Protein AF-A0A953SLM6-F1 (afdb_monomer_lite)

Structure (mmCIF, N/CA/C/O backbone):
data_AF-A0A953SLM6-F1
#
_entry.id   AF-A0A953SLM6-F1
#
loop_
_atom_site.group_PDB
_atom_site.id
_atom_site.type_symbol
_atom_site.label_atom_id
_atom_site.label_alt_id
_atom_site.label_comp_id
_atom_site.label_asym_id
_atom_site.label_entity_id
_atom_site.label_seq_id
_atom_site.pdbx_PDB_ins_code
_atom_site.Cartn_x
_atom_site.Cartn_y
_atom_site.Cartn_z
_atom_site.occupancy
_atom_site.B_iso_or_equiv
_atom_site.auth_seq_id
_atom_site.auth_comp_id
_atom_site.auth_asym_id
_atom_site.auth_atom_id
_atom_site.pdbx_PDB_model_num
ATOM 1 N N . MET A 1 1 ? -4.561 -62.935 -10.285 1.00 52.09 1 MET A N 1
ATOM 2 C CA . MET A 1 1 ? -4.162 -61.514 -10.257 1.00 52.09 1 MET A CA 1
ATOM 3 C C . MET A 1 1 ? -2.708 -61.439 -10.688 1.00 52.09 1 MET A C 1
ATOM 5 O O . MET A 1 1 ? -1.918 -62.121 -10.050 1.00 52.09 1 MET A O 1
ATOM 9 N N . PRO A 1 2 ? -2.348 -60.737 -11.772 1.00 56.44 2 PRO A N 1
ATOM 10 C CA . PRO A 1 2 ? -0.958 -60.409 -12.043 1.00 56.44 2 PRO A CA 1
ATOM 11 C C . PRO A 1 2 ? -0.657 -58.991 -11.540 1.00 56.44 2 PRO A C 1
ATOM 13 O O . PRO A 1 2 ? -1.295 -58.030 -11.967 1.00 56.44 2 PRO A O 1
ATOM 16 N N . ASP A 1 3 ? 0.308 -58.879 -10.631 1.00 56.69 3 ASP A N 1
ATOM 17 C CA . ASP A 1 3 ? 0.883 -57.605 -10.206 1.00 56.69 3 ASP A CA 1
ATOM 18 C C . ASP A 1 3 ? 1.765 -57.056 -11.334 1.00 56.69 3 ASP A C 1
ATOM 20 O O . ASP A 1 3 ? 2.885 -57.513 -11.559 1.00 56.69 3 ASP A O 1
ATOM 24 N N . THR A 1 4 ? 1.257 -56.081 -12.084 1.00 63.78 4 THR A N 1
ATOM 25 C CA . THR A 1 4 ? 2.083 -55.266 -12.983 1.00 63.78 4 THR A CA 1
ATOM 26 C C . THR A 1 4 ? 2.923 -54.287 -12.160 1.00 63.78 4 THR A C 1
ATOM 28 O O . THR A 1 4 ? 2.341 -53.479 -11.430 1.00 63.78 4 THR A O 1
ATOM 31 N N . PRO A 1 5 ? 4.265 -54.288 -12.273 1.00 63.72 5 PRO A N 1
ATOM 32 C CA . PRO A 1 5 ? 5.087 -53.289 -11.607 1.00 63.72 5 PRO A CA 1
ATOM 33 C C . PRO A 1 5 ? 4.855 -51.925 -12.266 1.00 63.72 5 PRO A C 1
ATOM 35 O O . PRO A 1 5 ? 5.011 -51.768 -13.476 1.00 63.72 5 PRO A O 1
ATOM 38 N N . ILE A 1 6 ? 4.475 -50.930 -11.464 1.00 65.75 6 ILE A N 1
ATOM 39 C CA . ILE A 1 6 ? 4.346 -49.537 -11.899 1.00 65.75 6 ILE A CA 1
ATOM 40 C C . ILE A 1 6 ? 5.754 -49.034 -12.229 1.00 65.75 6 ILE A C 1
ATOM 42 O O . ILE A 1 6 ? 6.531 -48.695 -11.338 1.00 65.75 6 ILE A O 1
ATOM 46 N N . THR A 1 7 ? 6.109 -49.007 -13.511 1.00 61.03 7 THR A N 1
ATOM 47 C CA . THR A 1 7 ? 7.323 -48.338 -13.980 1.00 61.03 7 THR A CA 1
ATOM 48 C C . THR A 1 7 ? 7.086 -46.830 -13.894 1.00 61.03 7 THR A C 1
ATOM 50 O O . THR A 1 7 ? 6.510 -46.223 -14.792 1.00 61.03 7 THR A O 1
ATOM 53 N N . LEU A 1 8 ? 7.473 -46.224 -12.769 1.00 63.09 8 LEU A N 1
ATOM 54 C CA . LEU A 1 8 ? 7.576 -44.772 -12.615 1.00 63.09 8 LEU A CA 1
ATOM 55 C C . LEU A 1 8 ? 8.764 -44.279 -13.448 1.00 63.09 8 LEU A C 1
ATOM 57 O O . LEU A 1 8 ? 9.840 -44.008 -12.921 1.00 63.09 8 LEU A O 1
ATOM 61 N N . ASP A 1 9 ? 8.568 -44.171 -14.761 1.00 61.53 9 ASP A N 1
ATOM 62 C CA . ASP A 1 9 ? 9.479 -43.438 -15.638 1.00 61.53 9 ASP A CA 1
ATOM 63 C C . ASP A 1 9 ? 9.218 -41.934 -15.457 1.00 61.53 9 ASP A C 1
ATOM 65 O O . ASP A 1 9 ? 8.596 -41.250 -16.271 1.00 61.53 9 ASP A O 1
ATOM 69 N N . ALA A 1 10 ? 9.603 -41.425 -14.286 1.00 61.62 10 ALA A N 1
ATOM 70 C CA . ALA A 1 10 ? 9.576 -40.005 -13.980 1.00 61.62 10 ALA A CA 1
ATOM 71 C C . ALA A 1 10 ? 10.802 -39.351 -14.627 1.00 61.62 10 ALA A C 1
ATOM 73 O O . ALA A 1 10 ? 11.767 -38.990 -13.953 1.00 61.62 10 ALA A O 1
ATOM 74 N N . ALA A 1 11 ? 10.770 -39.198 -15.952 1.00 62.06 11 ALA A N 1
ATOM 75 C CA . ALA A 1 11 ? 11.686 -38.292 -16.626 1.00 62.06 11 ALA A CA 1
ATOM 76 C C . ALA A 1 11 ? 11.572 -36.912 -15.944 1.00 62.06 11 ALA A C 1
ATOM 78 O O . ALA A 1 11 ? 10.451 -36.416 -15.781 1.00 62.06 11 ALA A O 1
ATOM 79 N N . PRO A 1 12 ? 12.679 -36.273 -15.516 1.00 59.69 12 PRO A N 1
ATOM 80 C CA . PRO A 1 12 ? 12.597 -34.963 -14.892 1.00 59.69 12 PRO A CA 1
ATOM 81 C C . PRO A 1 12 ? 11.977 -34.003 -15.904 1.00 59.69 12 PRO A C 1
ATOM 83 O O . PRO A 1 12 ? 12.546 -33.740 -16.968 1.00 59.69 12 PRO A O 1
ATOM 86 N N . SER A 1 13 ? 10.788 -33.492 -15.588 1.00 62.56 13 SER A N 1
ATOM 87 C CA . SER A 1 13 ? 10.143 -32.443 -16.364 1.00 62.56 13 SER A CA 1
ATOM 88 C 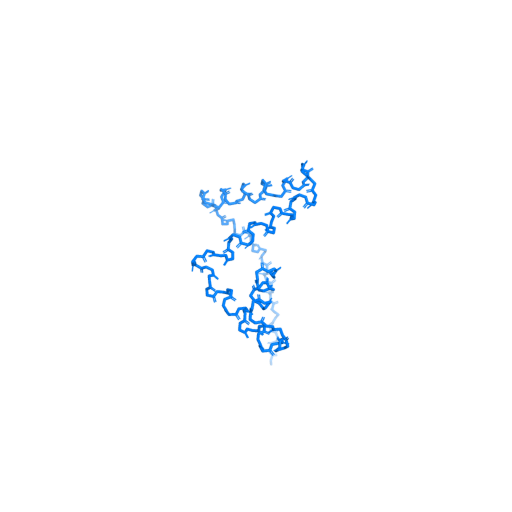C . SER A 1 13 ? 11.096 -31.254 -16.396 1.00 62.56 13 SER A C 1
ATOM 90 O O . SER A 1 13 ? 11.262 -30.567 -15.385 1.00 62.56 13 SER A O 1
ATOM 92 N N . ARG A 1 14 ? 11.774 -31.050 -17.535 1.00 56.00 14 ARG A N 1
ATOM 93 C CA . ARG A 1 14 ? 12.638 -29.886 -17.755 1.00 56.00 14 ARG A CA 1
ATOM 94 C C . ARG A 1 14 ? 11.849 -28.645 -17.340 1.00 56.00 14 ARG A C 1
ATOM 96 O O . ARG A 1 14 ? 10.688 -28.535 -17.751 1.00 56.00 14 ARG A O 1
ATOM 103 N N . PRO A 1 15 ? 12.422 -27.740 -16.524 1.00 57.91 15 PRO A N 1
ATOM 104 C CA . PRO A 1 15 ? 11.719 -26.533 -16.134 1.00 57.91 15 PRO A CA 1
ATOM 105 C C . PRO A 1 15 ? 11.300 -25.829 -17.417 1.00 57.91 15 PRO A C 1
ATOM 107 O O . PRO A 1 15 ? 12.130 -25.526 -18.273 1.00 57.91 15 PRO A O 1
ATOM 110 N N . ARG A 1 16 ? 9.989 -25.665 -17.592 1.00 58.03 16 ARG A N 1
ATOM 111 C CA . ARG A 1 16 ? 9.434 -24.921 -18.713 1.00 58.03 16 ARG A CA 1
ATOM 112 C C . ARG A 1 16 ? 9.928 -23.496 -18.535 1.00 58.03 16 ARG A C 1
ATOM 114 O O . ARG A 1 16 ? 9.398 -22.775 -17.693 1.00 58.03 16 ARG A O 1
ATOM 121 N N . THR A 1 17 ? 10.966 -23.119 -19.273 1.00 58.69 17 THR A N 1
ATOM 122 C CA . THR A 1 17 ? 11.398 -21.731 -19.383 1.00 58.69 17 THR A CA 1
ATOM 123 C C . THR A 1 17 ? 10.225 -21.000 -20.021 1.00 58.69 17 THR A C 1
ATOM 125 O O . THR A 1 17 ? 10.011 -21.069 -21.226 1.00 58.69 17 THR A O 1
ATOM 128 N N . GLN A 1 18 ? 9.347 -20.428 -19.197 1.00 63.12 18 GLN A N 1
ATOM 129 C CA . GLN A 1 18 ? 8.415 -19.432 -19.689 1.00 63.12 18 GLN A CA 1
ATOM 130 C C . GLN A 1 18 ? 9.293 -18.253 -20.060 1.00 63.12 18 GLN A C 1
ATOM 132 O O . GLN A 1 18 ? 9.838 -17.596 -19.173 1.00 63.12 18 GLN A O 1
ATOM 137 N N . ASP A 1 19 ? 9.478 -18.048 -21.360 1.00 58.53 19 ASP A N 1
ATOM 138 C CA . ASP A 1 19 ? 10.116 -16.850 -21.874 1.00 58.53 19 ASP A CA 1
ATOM 139 C C . ASP A 1 19 ? 9.319 -15.662 -21.343 1.00 58.53 19 ASP A C 1
ATOM 141 O O . ASP A 1 19 ? 8.191 -15.382 -21.757 1.00 58.53 19 ASP A O 1
ATOM 145 N N . ALA A 1 20 ? 9.880 -15.019 -20.323 1.00 61.12 20 ALA A N 1
ATOM 146 C CA . ALA A 1 20 ? 9.319 -13.822 -19.753 1.00 61.12 20 ALA A CA 1
ATOM 147 C C . ALA A 1 20 ? 9.317 -12.786 -20.877 1.00 61.12 20 ALA A C 1
ATOM 149 O O . ALA A 1 20 ? 10.372 -12.358 -21.335 1.00 61.12 20 ALA A O 1
ATOM 150 N N . GLY A 1 21 ? 8.138 -12.403 -21.366 1.00 72.44 21 GLY A N 1
ATOM 151 C CA . GLY A 1 21 ? 8.036 -11.325 -22.347 1.00 72.44 21 GLY A CA 1
ATOM 152 C C . GLY A 1 21 ? 8.660 -10.022 -21.814 1.00 72.44 21 GLY A C 1
ATOM 153 O O . GLY A 1 21 ? 9.033 -9.940 -20.641 1.00 72.44 21 GLY A O 1
ATOM 154 N N . PRO A 1 22 ? 8.724 -8.950 -22.618 1.00 71.50 22 PRO A N 1
ATOM 155 C CA . PRO A 1 22 ? 9.333 -7.673 -22.217 1.00 71.50 22 PRO A CA 1
ATOM 156 C C . PRO A 1 22 ? 8.830 -7.140 -20.861 1.00 71.50 22 PRO A C 1
ATOM 158 O O . PRO A 1 22 ? 9.600 -6.609 -20.062 1.00 71.50 22 PRO A O 1
ATOM 161 N N . LEU A 1 23 ? 7.546 -7.365 -20.560 1.00 75.31 23 LEU A N 1
ATOM 162 C CA . LEU A 1 23 ? 6.926 -7.055 -19.269 1.00 75.31 23 LEU A CA 1
ATOM 163 C C . LEU A 1 23 ? 7.487 -7.879 -18.102 1.00 75.31 23 LEU A C 1
ATOM 165 O O . LEU A 1 23 ? 7.645 -7.350 -17.007 1.00 75.31 23 LEU A O 1
ATOM 169 N N . GLY A 1 24 ? 7.805 -9.153 -18.320 1.00 70.81 24 GLY A N 1
ATOM 170 C CA . GLY A 1 24 ? 8.399 -10.017 -17.303 1.00 70.81 24 GLY A CA 1
ATOM 171 C C . GLY A 1 24 ? 9.838 -9.616 -16.970 1.00 70.81 24 GLY A C 1
ATOM 172 O O . GLY A 1 24 ? 10.202 -9.592 -15.797 1.00 70.81 24 GLY A O 1
ATOM 173 N N . TYR A 1 25 ? 10.623 -9.189 -17.964 1.00 76.31 25 TYR A N 1
ATOM 174 C CA . TYR A 1 25 ? 11.952 -8.613 -17.723 1.00 76.31 25 TYR A CA 1
ATOM 175 C C . TYR A 1 25 ? 11.882 -7.278 -16.978 1.00 76.31 25 TYR A C 1
ATOM 177 O O . TYR A 1 25 ? 12.645 -7.062 -16.036 1.00 76.31 25 TYR A O 1
ATOM 185 N N . ALA A 1 26 ? 10.943 -6.403 -17.349 1.00 73.56 26 ALA A N 1
ATOM 186 C CA . ALA A 1 26 ? 10.727 -5.140 -16.648 1.00 73.56 26 ALA A CA 1
ATOM 187 C C . ALA A 1 26 ? 10.293 -5.367 -15.189 1.00 73.56 26 ALA A C 1
ATOM 189 O O . ALA A 1 26 ? 10.842 -4.750 -14.277 1.00 73.56 26 ALA A O 1
ATOM 190 N N . ALA A 1 27 ? 9.364 -6.299 -14.953 1.00 72.44 27 ALA A N 1
ATOM 191 C CA . ALA A 1 27 ? 8.917 -6.668 -13.613 1.00 72.44 27 ALA A CA 1
ATOM 192 C C . ALA A 1 27 ? 10.053 -7.275 -12.776 1.00 72.44 27 ALA A C 1
ATOM 194 O O . ALA A 1 27 ? 10.226 -6.904 -11.615 1.00 72.44 27 ALA A O 1
ATOM 195 N N . TYR A 1 28 ? 10.869 -8.152 -13.368 1.00 76.19 28 TYR A N 1
ATOM 196 C CA . TYR A 1 28 ? 12.046 -8.716 -12.707 1.00 76.19 28 TYR A CA 1
ATOM 197 C C . TYR A 1 28 ? 13.070 -7.633 -1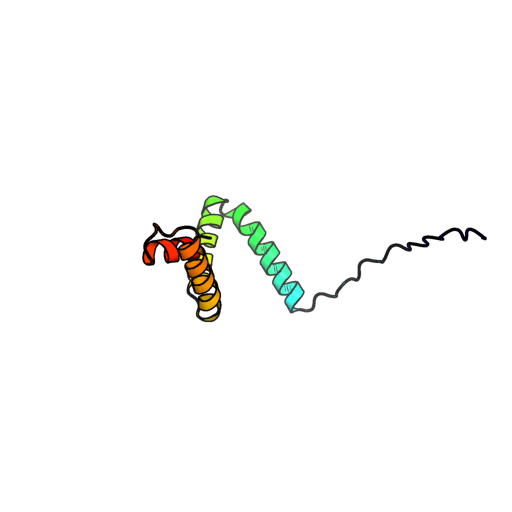2.341 1.00 76.19 28 TYR A C 1
ATOM 199 O O . TYR A 1 28 ? 13.558 -7.604 -11.212 1.00 76.19 28 TYR A O 1
ATOM 207 N N . GLY A 1 29 ? 13.362 -6.709 -13.262 1.00 80.75 29 GLY A N 1
ATOM 208 C CA . GLY A 1 29 ? 14.264 -5.583 -13.018 1.00 80.75 29 GLY A CA 1
ATOM 209 C C . GLY A 1 29 ? 13.763 -4.671 -11.898 1.00 80.75 29 GLY A C 1
ATOM 210 O O . GLY A 1 29 ? 14.526 -4.331 -10.995 1.00 80.75 29 GLY A O 1
ATOM 211 N N . ALA A 1 30 ? 12.467 -4.352 -11.902 1.00 79.69 30 ALA A N 1
ATOM 212 C CA . ALA A 1 30 ? 11.831 -3.573 -10.845 1.00 79.69 30 ALA A CA 1
ATOM 213 C C . ALA A 1 30 ? 11.910 -4.283 -9.485 1.00 79.69 30 ALA A C 1
ATOM 215 O O . ALA A 1 30 ? 12.287 -3.664 -8.491 1.00 79.69 30 ALA A O 1
ATOM 216 N N . PHE A 1 31 ? 11.625 -5.587 -9.437 1.00 77.75 31 PHE A N 1
ATOM 217 C CA . PHE A 1 31 ? 11.699 -6.379 -8.208 1.00 77.75 31 PHE A CA 1
ATOM 218 C C . PHE A 1 31 ? 13.131 -6.452 -7.664 1.00 77.75 31 PHE A C 1
ATOM 220 O O . PHE A 1 31 ? 13.371 -6.243 -6.475 1.00 77.75 31 PHE A O 1
ATOM 227 N N . ARG A 1 32 ? 14.106 -6.683 -8.548 1.00 80.75 32 ARG A N 1
ATOM 228 C CA . ARG A 1 32 ? 15.526 -6.730 -8.191 1.00 80.75 32 ARG A CA 1
ATOM 229 C C . ARG A 1 32 ? 16.027 -5.383 -7.677 1.00 80.75 32 ARG A C 1
ATOM 231 O O . ARG A 1 32 ? 16.727 -5.352 -6.670 1.00 80.75 32 ARG A O 1
ATOM 238 N N . ALA A 1 33 ? 15.646 -4.281 -8.320 1.00 76.88 33 ALA A N 1
ATOM 239 C CA . ALA A 1 33 ? 15.968 -2.939 -7.846 1.00 76.88 33 ALA A CA 1
ATOM 240 C C . ALA A 1 33 ? 15.327 -2.664 -6.477 1.00 76.88 33 ALA A C 1
ATOM 242 O O . ALA A 1 33 ? 16.012 -2.211 -5.562 1.00 76.88 33 ALA A O 1
ATOM 243 N N . ALA A 1 34 ? 14.052 -3.021 -6.298 1.00 74.62 34 ALA A N 1
ATOM 244 C CA . ALA A 1 34 ? 13.343 -2.863 -5.031 1.00 74.62 34 ALA A CA 1
ATOM 245 C C . ALA A 1 34 ? 14.017 -3.625 -3.878 1.00 74.62 34 ALA A C 1
ATOM 247 O O . ALA A 1 34 ? 14.094 -3.102 -2.771 1.00 74.62 34 ALA A O 1
ATOM 248 N N . MET A 1 35 ? 14.571 -4.815 -4.130 1.00 76.50 35 MET A N 1
ATOM 249 C CA . MET A 1 35 ? 15.332 -5.574 -3.126 1.00 76.50 35 MET A CA 1
ATOM 250 C C . MET A 1 35 ? 16.691 -4.958 -2.765 1.00 76.50 35 MET A C 1
ATOM 252 O O . MET A 1 35 ? 17.227 -5.256 -1.698 1.00 76.50 35 MET A O 1
ATOM 256 N N . MET A 1 36 ? 17.254 -4.098 -3.617 1.00 76.44 36 MET A N 1
ATOM 257 C CA . MET A 1 36 ? 18.516 -3.399 -3.343 1.00 76.44 36 MET A CA 1
ATOM 258 C C . MET A 1 36 ? 18.312 -2.107 -2.542 1.00 76.44 36 MET A C 1
ATOM 260 O O . MET A 1 36 ? 19.213 -1.697 -1.815 1.00 76.44 36 MET A O 1
ATOM 264 N N . VAL A 1 37 ? 17.128 -1.486 -2.607 1.00 68.88 37 VAL A N 1
ATOM 265 C CA . VAL A 1 37 ? 16.823 -0.242 -1.871 1.00 68.88 37 VAL A CA 1
ATOM 266 C C . VAL A 1 37 ? 17.075 -0.364 -0.354 1.00 68.88 37 VAL A C 1
ATOM 268 O O . VAL A 1 37 ? 17.755 0.509 0.192 1.00 68.88 37 VAL A O 1
ATOM 271 N N . PRO A 1 38 ? 16.637 -1.434 0.347 1.00 70.50 38 PRO A N 1
ATOM 272 C CA . PRO A 1 38 ? 16.923 -1.607 1.772 1.00 70.50 38 PRO A CA 1
ATOM 273 C C . PRO A 1 38 ? 18.413 -1.743 2.099 1.00 70.50 38 PRO A C 1
ATOM 275 O O . PRO A 1 38 ? 18.819 -1.374 3.196 1.00 70.50 38 PRO A O 1
ATOM 278 N N . GLN A 1 39 ? 19.224 -2.258 1.167 1.00 70.75 39 GLN A N 1
ATOM 279 C CA . GLN A 1 39 ? 20.668 -2.438 1.368 1.00 70.75 39 GLN A CA 1
ATOM 280 C C . GLN A 1 39 ? 21.426 -1.103 1.318 1.00 70.75 39 GLN A C 1
ATOM 282 O O . GLN A 1 39 ? 22.482 -0.978 1.926 1.00 70.75 39 GLN A O 1
ATOM 287 N N . ILE A 1 40 ? 20.883 -0.104 0.612 1.00 70.75 40 ILE A N 1
ATOM 288 C CA . ILE A 1 40 ? 21.519 1.207 0.414 1.00 70.75 40 ILE A CA 1
ATOM 289 C C . ILE A 1 40 ? 21.022 2.233 1.443 1.00 70.75 40 ILE A C 1
ATOM 291 O O . ILE A 1 40 ? 21.813 3.009 1.968 1.00 70.75 40 ILE A O 1
ATOM 295 N N . ILE A 1 41 ? 19.717 2.246 1.736 1.00 72.75 41 ILE A N 1
ATOM 296 C CA . ILE A 1 41 ? 19.070 3.278 2.576 1.00 72.75 41 ILE A CA 1
ATOM 297 C C . ILE A 1 41 ? 18.779 2.752 3.998 1.00 72.75 41 ILE A C 1
ATOM 299 O O . ILE A 1 41 ? 18.408 3.497 4.903 1.00 72.75 41 ILE A O 1
ATOM 303 N N . GLY A 1 42 ? 18.986 1.454 4.227 1.00 78.00 42 GLY A N 1
ATOM 304 C CA . GLY A 1 42 ? 18.702 0.789 5.489 1.00 78.00 42 GLY A CA 1
ATOM 305 C C . GLY A 1 42 ? 17.240 0.329 5.616 1.00 78.00 42 GLY A C 1
ATOM 306 O O . GLY A 1 42 ? 16.325 0.874 4.986 1.00 78.00 42 GLY A O 1
ATOM 307 N N . PRO A 1 43 ? 16.982 -0.690 6.455 1.00 74.38 43 PRO A N 1
ATOM 308 C CA . PRO A 1 43 ? 15.680 -1.352 6.539 1.00 74.38 43 PRO A CA 1
ATOM 309 C C . PRO A 1 43 ? 14.572 -0.448 7.098 1.00 74.38 43 PRO A C 1
ATOM 311 O O . PRO A 1 43 ? 13.417 -0.577 6.696 1.00 74.38 43 PRO A O 1
ATOM 314 N N . ALA A 1 44 ? 14.905 0.490 7.990 1.00 75.62 44 ALA A N 1
ATOM 315 C CA . ALA A 1 44 ? 13.927 1.399 8.587 1.00 75.62 44 ALA A CA 1
ATOM 316 C C . ALA A 1 44 ? 13.291 2.329 7.540 1.00 75.62 44 ALA A C 1
ATOM 318 O O . ALA A 1 44 ? 12.065 2.398 7.440 1.00 75.62 44 ALA A O 1
ATOM 319 N N . ALA A 1 45 ? 14.115 2.964 6.703 1.00 74.25 45 ALA A N 1
ATOM 320 C CA . ALA A 1 45 ? 13.652 3.851 5.640 1.00 74.25 45 ALA A CA 1
ATOM 321 C C . ALA A 1 45 ? 12.874 3.090 4.551 1.00 74.25 45 ALA A C 1
ATOM 323 O O . ALA A 1 45 ? 11.865 3.583 4.039 1.00 74.25 45 ALA A O 1
ATOM 324 N N . ALA A 1 46 ? 13.284 1.855 4.235 1.00 75.69 46 ALA A N 1
ATOM 325 C CA . ALA A 1 46 ? 12.552 1.001 3.302 1.00 75.69 46 ALA A CA 1
ATOM 326 C C . ALA A 1 46 ? 11.149 0.638 3.825 1.00 75.69 46 ALA A C 1
ATOM 328 O O . ALA A 1 46 ? 10.172 0.723 3.080 1.00 75.69 46 ALA A O 1
ATOM 329 N N . LEU A 1 47 ? 11.026 0.291 5.111 1.00 79.69 47 LEU A N 1
ATOM 330 C CA . LEU A 1 47 ? 9.738 -0.002 5.747 1.00 79.69 47 LEU A CA 1
ATOM 331 C C . LEU A 1 47 ? 8.836 1.231 5.819 1.00 79.69 47 LEU A C 1
ATOM 333 O O . LEU A 1 47 ? 7.632 1.127 5.594 1.00 79.69 47 LEU A O 1
ATOM 337 N N . GLU A 1 48 ? 9.394 2.400 6.121 1.00 79.31 48 GLU A N 1
ATOM 338 C CA . GLU A 1 48 ? 8.636 3.649 6.126 1.00 79.31 48 GLU A CA 1
ATOM 339 C C . GLU A 1 48 ? 8.106 3.996 4.729 1.00 79.31 48 GLU A C 1
ATOM 341 O O . GLU A 1 48 ? 6.911 4.257 4.568 1.00 79.31 48 GLU A O 1
ATOM 346 N N . THR A 1 49 ? 8.948 3.865 3.703 1.00 76.62 49 THR A N 1
ATOM 347 C CA . THR A 1 49 ? 8.545 4.035 2.299 1.00 76.62 49 THR A CA 1
ATOM 348 C C . THR A 1 49 ? 7.450 3.040 1.909 1.00 76.62 49 THR A C 1
ATOM 350 O O . THR A 1 49 ? 6.445 3.426 1.308 1.00 76.62 49 THR A O 1
ATOM 353 N N . ALA A 1 50 ? 7.584 1.771 2.307 1.00 79.75 50 ALA A N 1
ATOM 354 C CA . ALA A 1 50 ? 6.575 0.746 2.059 1.00 79.75 50 ALA A CA 1
ATOM 355 C C . ALA A 1 50 ? 5.238 1.065 2.752 1.00 79.75 50 ALA A C 1
ATOM 357 O O . ALA A 1 50 ? 4.183 0.921 2.138 1.00 79.75 50 ALA A O 1
ATOM 358 N N . ARG A 1 51 ? 5.259 1.573 3.994 1.00 79.25 51 ARG A N 1
ATOM 359 C CA . ARG A 1 51 ? 4.048 2.010 4.715 1.00 79.25 51 ARG A CA 1
ATOM 360 C C . ARG A 1 51 ? 3.366 3.194 4.039 1.00 79.25 51 ARG A C 1
ATOM 362 O O . ARG A 1 51 ? 2.138 3.252 3.984 1.00 79.25 51 ARG A O 1
ATOM 369 N N . VAL A 1 52 ? 4.136 4.160 3.540 1.00 81.06 52 VAL A N 1
ATOM 370 C CA . VAL A 1 52 ? 3.592 5.301 2.786 1.00 81.06 52 VAL A CA 1
ATOM 371 C C . VAL A 1 52 ? 2.951 4.813 1.486 1.00 81.06 52 VAL A C 1
ATOM 373 O O . VAL A 1 52 ? 1.790 5.127 1.227 1.00 81.06 52 VAL A O 1
ATOM 376 N N . MET A 1 53 ? 3.654 3.982 0.716 1.00 77.06 53 MET A N 1
ATOM 377 C CA . MET A 1 53 ? 3.141 3.443 -0.546 1.00 77.06 53 MET A CA 1
ATOM 378 C C . MET A 1 53 ? 1.910 2.558 -0.347 1.00 77.06 53 MET A C 1
ATOM 380 O O . MET A 1 53 ? 0.944 2.684 -1.097 1.00 77.06 53 MET A O 1
ATOM 384 N N . GLY A 1 54 ? 1.890 1.733 0.702 1.00 75.19 54 GLY A N 1
ATOM 385 C CA . GLY A 1 54 ? 0.732 0.925 1.080 1.00 75.19 54 GLY A CA 1
ATOM 386 C C . GLY A 1 54 ? -0.507 1.772 1.379 1.00 75.19 54 GLY A C 1
ATOM 387 O O . GLY A 1 54 ? -1.587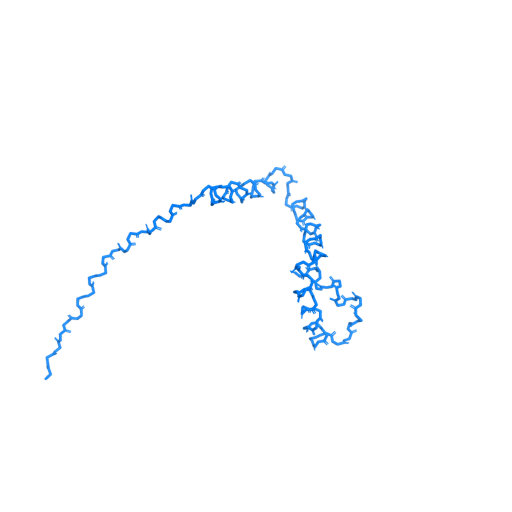 1.461 0.881 1.00 75.19 54 GLY A O 1
ATOM 388 N N . ARG A 1 55 ? -0.356 2.898 2.095 1.00 76.19 55 ARG A N 1
ATOM 389 C CA . ARG A 1 55 ? -1.464 3.837 2.360 1.00 76.19 55 ARG A CA 1
ATOM 390 C C . ARG A 1 55 ? -1.998 4.479 1.086 1.00 76.19 55 ARG A C 1
ATOM 392 O O . ARG A 1 55 ? -3.210 4.523 0.882 1.00 76.19 55 ARG A O 1
ATOM 399 N N . VAL A 1 56 ? -1.099 4.951 0.223 1.00 79.88 56 VAL A N 1
ATOM 400 C CA . VAL A 1 56 ? -1.478 5.567 -1.055 1.00 79.88 56 VAL A CA 1
ATOM 401 C C . VAL A 1 56 ? -2.209 4.546 -1.929 1.00 79.88 56 VAL A C 1
ATOM 403 O O . VAL A 1 56 ? -3.297 4.836 -2.418 1.00 79.88 56 VAL A O 1
ATOM 406 N N . PHE A 1 57 ? -1.681 3.325 -2.042 1.00 74.75 57 PHE A N 1
ATOM 407 C CA . PHE A 1 57 ? -2.302 2.222 -2.779 1.00 74.75 57 PHE A CA 1
ATOM 408 C C . PHE A 1 57 ? -3.643 1.776 -2.168 1.00 74.75 57 PHE A C 1
ATOM 410 O O . PHE A 1 57 ? -4.590 1.476 -2.893 1.00 74.75 57 PHE A O 1
ATOM 417 N N . GLY A 1 58 ? -3.764 1.767 -0.838 1.00 74.81 58 GLY A N 1
ATOM 418 C CA . GLY A 1 58 ? -5.010 1.536 -0.095 1.00 74.81 58 GLY A CA 1
ATOM 419 C C . GLY A 1 58 ? -6.103 2.560 -0.415 1.00 74.81 58 GLY A C 1
ATOM 420 O O . GLY A 1 58 ? -7.274 2.205 -0.530 1.00 74.81 58 GLY A O 1
ATOM 421 N N . GLY A 1 59 ? -5.723 3.824 -0.622 1.00 74.56 59 GLY A N 1
ATOM 422 C CA . GLY A 1 59 ? -6.645 4.914 -0.954 1.00 74.56 59 GLY A CA 1
ATOM 423 C C . GLY A 1 59 ? -7.122 4.954 -2.413 1.00 74.56 59 GLY A C 1
ATOM 424 O O . GLY A 1 59 ? -8.104 5.644 -2.714 1.00 74.56 59 GLY A O 1
ATOM 425 N N . MET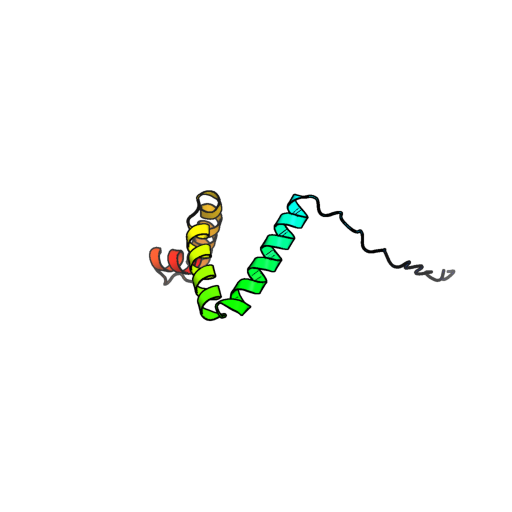 A 1 60 ? -6.463 4.228 -3.325 1.00 80.50 60 MET A N 1
ATOM 426 C CA . MET A 1 60 ? -6.766 4.268 -4.760 1.00 80.50 60 MET A CA 1
ATOM 427 C C . MET A 1 60 ? -8.133 3.642 -5.099 1.00 80.50 60 MET A C 1
ATOM 429 O O . MET A 1 60 ? -8.552 2.666 -4.470 1.00 80.50 60 MET A O 1
ATOM 433 N N . PRO A 1 61 ? -8.841 4.152 -6.128 1.00 72.56 61 PRO A N 1
ATOM 434 C CA . PRO A 1 61 ? -10.225 3.768 -6.431 1.00 72.56 61 PRO A CA 1
ATOM 435 C C . PRO A 1 61 ? -10.414 2.276 -6.741 1.00 72.56 61 PRO A C 1
ATOM 437 O O . PRO A 1 61 ? -11.454 1.716 -6.403 1.00 72.56 61 PRO A O 1
ATOM 440 N N . PHE A 1 62 ? -9.410 1.610 -7.316 1.00 78.06 62 PHE A N 1
ATOM 441 C CA . PHE A 1 62 ? -9.461 0.175 -7.614 1.00 78.06 62 PHE A CA 1
ATOM 442 C C . PHE A 1 62 ? -9.270 -0.720 -6.375 1.00 78.06 62 PHE A C 1
ATOM 444 O O . PHE A 1 62 ? -9.672 -1.881 -6.397 1.00 78.06 62 PHE A O 1
ATOM 451 N N . ASN A 1 63 ? -8.703 -0.193 -5.282 1.00 76.75 63 ASN A N 1
ATOM 452 C CA . ASN A 1 63 ? -8.430 -0.947 -4.055 1.00 76.75 63 ASN A CA 1
ATOM 453 C C . ASN A 1 63 ? -9.462 -0.678 -2.941 1.00 76.75 63 ASN A C 1
ATOM 455 O O . ASN A 1 63 ? -9.524 -1.425 -1.965 1.00 76.75 63 ASN A O 1
ATOM 459 N N . ARG A 1 64 ? -10.335 0.329 -3.110 1.00 77.38 64 ARG A N 1
ATOM 460 C CA . ARG A 1 64 ? -11.395 0.678 -2.142 1.00 77.38 64 ARG A CA 1
ATOM 461 C C . ARG A 1 64 ? -12.234 -0.528 -1.727 1.00 77.38 64 ARG A C 1
ATOM 463 O O . ARG A 1 64 ? -12.331 -0.816 -0.546 1.00 77.38 64 ARG A O 1
ATOM 470 N N . ARG A 1 65 ? -12.696 -1.332 -2.693 1.00 80.94 65 ARG A N 1
ATOM 471 C CA . ARG A 1 65 ? -13.506 -2.539 -2.427 1.00 80.94 65 ARG A CA 1
ATOM 472 C C . ARG A 1 65 ? -12.798 -3.592 -1.572 1.00 80.94 65 ARG A C 1
ATOM 474 O O . ARG A 1 65 ? -13.465 -4.449 -0.997 1.00 80.94 65 ARG A O 1
ATOM 481 N N . ARG A 1 66 ? -11.462 -3.626 -1.573 1.00 81.06 66 ARG A N 1
ATOM 482 C CA . ARG A 1 66 ? -10.681 -4.542 -0.731 1.00 81.06 66 ARG A CA 1
ATOM 483 C C . ARG A 1 66 ? -10.569 -3.986 0.687 1.00 81.06 66 ARG A C 1
ATOM 485 O O . ARG A 1 66 ? -10.749 -4.747 1.629 1.00 81.06 66 ARG A O 1
ATOM 492 N N . ILE A 1 67 ? -10.336 -2.680 0.820 1.00 83.94 67 ILE A N 1
ATOM 493 C CA . ILE A 1 67 ? -10.304 -1.988 2.114 1.00 83.94 67 ILE A CA 1
ATOM 494 C C . ILE A 1 67 ? -11.675 -2.015 2.796 1.00 83.94 67 ILE A C 1
ATOM 496 O O . ILE A 1 67 ? -11.743 -2.281 3.992 1.00 83.94 67 ILE A O 1
ATOM 500 N N . ASP A 1 68 ? -12.761 -1.821 2.049 1.00 84.38 68 ASP A N 1
ATOM 501 C CA . ASP A 1 68 ? -14.124 -1.885 2.586 1.00 84.38 68 ASP A CA 1
ATOM 502 C C . ASP A 1 68 ? -14.415 -3.289 3.140 1.00 84.38 68 ASP A C 1
ATOM 504 O O . ASP A 1 68 ? -14.767 -3.429 4.305 1.00 84.38 68 ASP A O 1
ATOM 508 N N . ARG A 1 69 ? -14.099 -4.347 2.376 1.00 85.69 69 ARG A N 1
ATOM 509 C CA . ARG A 1 69 ? -14.215 -5.741 2.847 1.00 85.69 69 ARG A CA 1
ATOM 510 C C . ARG A 1 69 ? -13.364 -6.039 4.083 1.00 85.69 69 ARG A C 1
ATOM 512 O O . ARG A 1 69 ? -13.812 -6.753 4.976 1.00 85.69 69 ARG A O 1
ATOM 519 N N . ALA A 1 70 ? -12.138 -5.519 4.141 1.00 85.44 70 ALA A N 1
ATOM 520 C CA . ALA A 1 70 ? -11.286 -5.660 5.320 1.00 85.44 70 ALA A CA 1
ATOM 521 C C . ALA A 1 70 ? -11.882 -4.925 6.534 1.00 85.44 70 ALA A C 1
ATOM 523 O O . ALA A 1 70 ? -11.877 -5.461 7.639 1.00 85.44 70 ALA A O 1
ATOM 524 N N . THR A 1 71 ? -12.463 -3.743 6.322 1.00 86.44 71 THR A N 1
ATOM 525 C CA . THR A 1 71 ? -13.158 -2.967 7.361 1.00 86.44 71 THR A CA 1
ATOM 526 C C . THR A 1 71 ? -14.391 -3.710 7.882 1.00 86.44 71 THR A C 1
ATOM 528 O O . THR A 1 71 ? -14.586 -3.778 9.093 1.00 86.44 71 THR A O 1
ATOM 531 N N . ASP A 1 72 ? -15.175 -4.331 6.998 1.00 87.19 72 ASP A N 1
ATOM 532 C CA . ASP A 1 72 ? -16.344 -5.138 7.370 1.00 87.19 72 ASP A CA 1
ATOM 533 C C . ASP A 1 72 ? -15.937 -6.391 8.159 1.00 87.19 72 ASP A C 1
ATOM 535 O O . ASP A 1 72 ? -16.540 -6.727 9.179 1.00 87.19 72 ASP A O 1
ATOM 539 N N . SER A 1 73 ? -14.852 -7.051 7.744 1.00 87.69 73 SER A N 1
ATOM 540 C CA . SER A 1 73 ? -14.281 -8.175 8.491 1.00 87.69 73 SER A CA 1
ATOM 541 C C . SER A 1 73 ? -13.815 -7.753 9.888 1.00 87.69 73 SER A C 1
ATOM 543 O O . SER A 1 73 ? -14.007 -8.496 10.850 1.00 87.69 73 SER A O 1
ATOM 545 N N . LEU A 1 74 ? -13.223 -6.562 10.020 1.00 87.38 74 LEU A N 1
ATOM 546 C CA . LEU A 1 74 ? -12.823 -6.000 11.310 1.00 87.38 74 LEU A CA 1
ATOM 547 C C . LEU A 1 74 ? -14.024 -5.590 12.161 1.00 87.38 74 LEU A C 1
ATOM 549 O O . LEU A 1 74 ? -13.935 -5.659 13.380 1.00 87.38 74 LEU A O 1
ATOM 553 N N . ALA A 1 75 ? -15.152 -5.203 11.564 1.00 88.56 75 ALA A N 1
ATOM 554 C CA . ALA A 1 75 ? -16.371 -4.928 12.319 1.00 88.56 75 ALA A CA 1
ATOM 555 C C . ALA A 1 75 ? -16.906 -6.189 13.012 1.00 88.56 75 ALA A C 1
ATOM 557 O O . ALA A 1 75 ? -17.364 -6.108 14.150 1.00 88.56 75 ALA A O 1
ATOM 558 N N . MET A 1 76 ? -16.778 -7.350 12.360 1.00 89.69 76 MET A N 1
ATOM 559 C CA . MET A 1 76 ? -17.138 -8.647 12.941 1.00 89.69 76 MET A CA 1
ATOM 560 C C . MET A 1 76 ? -16.124 -9.127 13.987 1.00 89.69 76 MET A C 1
ATOM 562 O O . MET A 1 76 ? -16.512 -9.597 15.053 1.00 89.69 76 MET A O 1
ATOM 566 N N . ALA A 1 77 ? -14.823 -9.017 13.697 1.00 89.31 77 ALA A N 1
ATOM 567 C CA . ALA A 1 77 ? -13.766 -9.527 14.574 1.00 89.31 77 ALA A CA 1
ATOM 568 C C . ALA A 1 77 ? -13.453 -8.602 15.766 1.00 89.31 77 ALA A C 1
ATOM 570 O O . ALA A 1 77 ? -13.033 -9.066 16.824 1.00 89.31 77 ALA A O 1
ATOM 571 N N . MET A 1 78 ? -13.634 -7.290 15.596 1.00 88.88 78 MET A N 1
ATOM 572 C CA . MET A 1 78 ? -13.300 -6.245 16.568 1.00 88.88 78 MET A CA 1
ATOM 573 C C . MET A 1 78 ? -14.467 -5.246 16.709 1.00 88.88 78 MET A C 1
ATOM 575 O O . MET A 1 78 ? -14.349 -4.076 16.331 1.00 88.88 78 MET A O 1
ATOM 579 N N . PRO A 1 79 ? -15.613 -5.678 17.270 1.00 88.38 79 PRO A N 1
ATOM 580 C CA . PRO A 1 79 ? -16.819 -4.849 17.343 1.00 88.38 79 PRO A CA 1
ATOM 581 C C . PRO A 1 79 ? -16.680 -3.637 18.276 1.00 88.38 79 PRO A C 1
ATOM 583 O O . PRO A 1 79 ? -17.419 -2.671 18.127 1.00 88.38 79 PRO A O 1
ATOM 586 N N . HIS A 1 80 ? -15.722 -3.668 19.206 1.00 90.31 80 HIS A N 1
ATOM 587 C CA . HIS A 1 80 ? -15.418 -2.579 20.139 1.00 90.31 80 HIS A CA 1
ATOM 588 C C . HIS A 1 80 ? -14.618 -1.426 19.506 1.00 90.31 80 HIS A C 1
ATOM 590 O O . HIS A 1 80 ? -14.396 -0.415 20.166 1.00 90.31 80 HIS A O 1
ATOM 596 N N . LEU A 1 81 ? -14.146 -1.577 18.262 1.00 86.44 81 LEU A N 1
ATOM 597 C CA . LEU A 1 81 ? -13.464 -0.509 17.534 1.00 86.44 81 LEU A CA 1
ATOM 598 C C . LEU A 1 81 ? -14.463 0.319 16.726 1.00 86.44 81 LEU A C 1
ATOM 600 O O . LEU A 1 81 ? -15.244 -0.221 15.937 1.00 86.44 81 LEU A O 1
ATOM 604 N N . ASP A 1 82 ? -14.359 1.640 16.853 1.00 89.25 82 ASP A N 1
ATOM 605 C CA . ASP A 1 82 ? -15.136 2.584 16.057 1.00 89.25 82 ASP A CA 1
ATOM 606 C C . ASP A 1 82 ? -14.766 2.508 14.569 1.00 89.25 82 ASP A C 1
ATOM 608 O O . ASP A 1 82 ? -13.644 2.166 14.183 1.00 89.25 82 ASP A O 1
ATOM 612 N N . GLN A 1 83 ? -15.706 2.886 13.700 1.00 83.88 83 GLN A N 1
ATOM 613 C CA . GLN A 1 83 ? -15.524 2.870 12.245 1.00 83.88 83 GLN A CA 1
ATOM 614 C C . GLN A 1 83 ? -14.225 3.53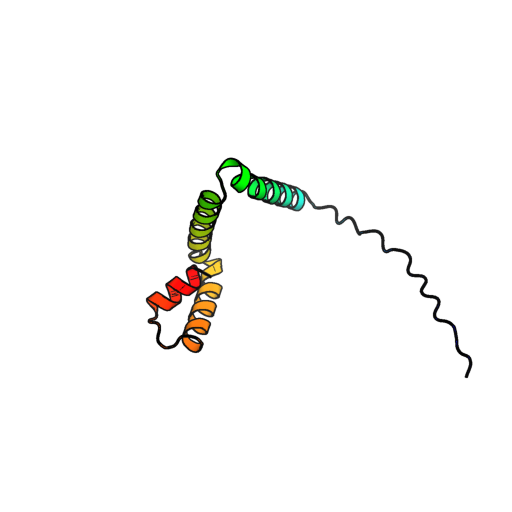7 11.739 1.00 83.88 83 GLN A C 1
ATOM 616 O O . GLN A 1 83 ? -13.551 2.929 10.901 1.00 83.88 83 GLN A O 1
ATOM 621 N N . PRO A 1 84 ? -13.824 4.739 12.208 1.00 86.88 84 PRO A N 1
ATOM 622 C CA . PRO A 1 84 ? -12.545 5.329 11.812 1.00 86.88 84 PRO A CA 1
ATOM 623 C C . PRO A 1 84 ? -11.339 4.482 12.243 1.00 86.88 84 PRO A C 1
ATOM 625 O O . PRO A 1 84 ? -10.427 4.289 11.439 1.00 86.88 84 PRO A O 1
ATOM 628 N N . ALA A 1 85 ? -11.360 3.907 13.451 1.00 86.94 85 ALA A N 1
ATOM 629 C CA . ALA A 1 85 ? -10.281 3.056 13.952 1.00 86.94 85 ALA A CA 1
ATOM 630 C C . ALA A 1 85 ? -10.164 1.749 13.147 1.00 86.94 85 ALA A C 1
ATOM 632 O O . ALA A 1 85 ? -9.060 1.339 12.790 1.00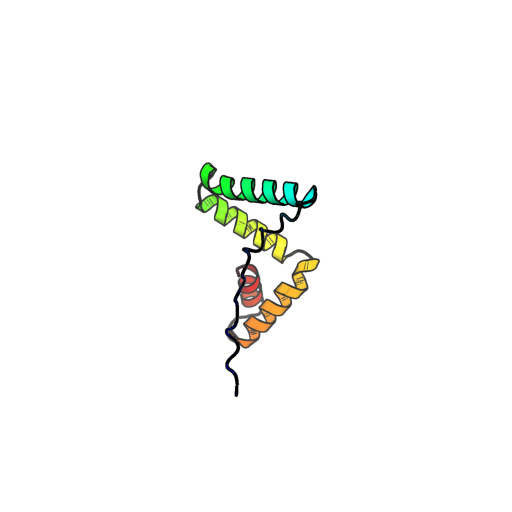 86.94 85 ALA A O 1
ATOM 633 N N . ARG A 1 86 ? -11.293 1.130 12.771 1.00 86.88 86 ARG A N 1
ATOM 634 C CA . ARG A 1 86 ? -11.310 -0.066 11.907 1.00 86.88 86 ARG A CA 1
ATOM 635 C C . ARG A 1 86 ? -10.748 0.213 10.517 1.00 86.88 86 ARG A C 1
ATOM 637 O O . ARG A 1 86 ? -9.966 -0.581 10.001 1.00 86.88 86 ARG A O 1
ATOM 644 N N . ARG A 1 87 ? -11.107 1.354 9.922 1.00 83.94 87 ARG A N 1
ATOM 645 C CA . ARG A 1 87 ? -10.599 1.765 8.606 1.00 83.94 87 ARG A CA 1
ATOM 646 C C . ARG A 1 87 ? -9.099 2.037 8.639 1.00 83.94 87 ARG A C 1
ATOM 648 O O . ARG A 1 87 ? -8.386 1.660 7.714 1.00 83.94 87 ARG A O 1
ATOM 655 N N . GLU A 1 88 ? -8.615 2.685 9.692 1.00 86.31 88 GLU A N 1
ATOM 656 C CA . GLU A 1 88 ? -7.184 2.904 9.876 1.00 86.31 88 GLU A CA 1
ATOM 657 C C . GLU A 1 88 ? -6.431 1.578 10.027 1.00 86.31 88 GLU A C 1
ATOM 659 O O . GLU A 1 88 ? -5.391 1.391 9.397 1.00 86.31 88 GLU A O 1
ATOM 664 N N . LEU A 1 89 ? -6.979 0.631 10.791 1.00 84.38 89 LEU A N 1
ATOM 665 C CA . LEU A 1 89 ? -6.389 -0.697 10.941 1.00 84.38 89 LEU A CA 1
ATOM 666 C C . LEU A 1 89 ? -6.354 -1.461 9.605 1.00 84.38 89 LEU A C 1
ATOM 668 O O . LEU A 1 89 ? -5.327 -2.037 9.262 1.00 84.38 89 LEU A O 1
ATOM 672 N N . ALA A 1 90 ? -7.430 -1.388 8.813 1.00 83.75 90 ALA A N 1
ATOM 673 C CA . ALA A 1 90 ? -7.502 -1.975 7.471 1.00 83.75 90 ALA A CA 1
ATOM 674 C C . ALA A 1 90 ? -6.483 -1.370 6.487 1.00 83.75 90 ALA A C 1
ATOM 676 O O . ALA A 1 90 ? -6.080 -2.021 5.527 1.00 83.75 90 ALA A O 1
ATOM 677 N N . LEU A 1 91 ? -6.060 -0.122 6.709 1.00 80.25 91 LEU A N 1
ATOM 678 C CA . LEU A 1 91 ? -5.004 0.531 5.931 1.00 80.25 91 LEU A CA 1
ATOM 679 C C . LEU A 1 91 ? -3.590 0.194 6.434 1.00 80.25 91 LEU A C 1
ATOM 681 O O . LEU A 1 91 ? -2.621 0.470 5.725 1.00 80.25 91 LEU A O 1
ATOM 685 N N . ARG A 1 92 ? -3.461 -0.359 7.648 1.00 77.44 92 ARG A N 1
ATOM 686 C CA . ARG A 1 92 ? -2.188 -0.767 8.268 1.00 77.44 92 ARG A CA 1
ATOM 687 C C . ARG A 1 92 ? -1.860 -2.259 8.078 1.00 77.44 92 ARG A C 1
ATOM 689 O O . ARG A 1 92 ? -0.722 -2.627 8.364 1.00 77.44 92 ARG A O 1
ATOM 696 N N . SER A 1 93 ? -2.816 -3.087 7.640 1.00 64.50 93 SER A N 1
ATOM 697 C CA . SER A 1 93 ? -2.655 -4.532 7.373 1.00 64.50 93 SER A CA 1
ATOM 698 C C . SER A 1 93 ? -2.111 -4.827 5.978 1.00 64.50 93 SER A C 1
ATOM 700 O O . SER A 1 93 ? -1.228 -5.699 5.864 1.00 64.50 93 SER A O 1
#

Radius of gyration: 23.41 Å; chains: 1; bounding box: 39×67×42 Å

Foldseek 3Di:
DDDDDPPPPPDPPDPPPPPQPPVRVVVVVVVVVLVCVCVVVNPVVSVVVVLVVLLVVCPDPVNVVVLVVQLVVCCVVPVVDDSVRSSVVSSRD

pLDDT: mean 75.34, std 9.66, range [52.09, 90.31]

Secondary structure (DSSP, 8-state):
---------------------HHHHHHHHHHHHHHHHHHHH-HHHHHHHHHHHHHHHHHSTTTHHHHHHHHHHHHHH-TTS-HHHHHHHHHH-

Sequence (93 aa):
MPDTPITLDAAPSRPRTQDAGPLGYAAYGAFRAAMMVPQIIGPAAALETARVMGRVFGGMPFNRRRIDRATDSLAMAMPHLDQPARRELALRS